Protein AF-A0A7J3L1N8-F1 (afdb_monomer_lite)

pLDDT: mean 80.37, std 12.6, range [40.81, 94.38]

Secondary structure (DSSP, 8-state):
--SSS-PPTT--EEEEEETTEEEEEEPPPHHHHHTTT---SS--S-HHHHHHHHHHHHHHHH--

Foldseek 3Di:
DPPPQPDDPPFDWDWDDDPPDIDIHTDDPPCVVCPVVDDDPDDDPDPVVVVVVVVVVVVVVVVD

Structure (mmCIF, N/CA/C/O backbone):
data_AF-A0A7J3L1N8-F1
#
_entry.id   AF-A0A7J3L1N8-F1
#
loop_
_atom_site.group_PDB
_atom_site.id
_atom_site.type_symbol
_atom_site.label_atom_id
_atom_site.label_alt_id
_atom_site.label_comp_id
_atom_site.label_asym_id
_atom_site.label_entity_id
_atom_site.label_seq_id
_atom_site.pdbx_PDB_ins_code
_atom_site.Cartn_x
_atom_site.Cartn_y
_atom_site.Cartn_z
_atom_site.occupancy
_atom_site.B_iso_or_equiv
_atom_site.auth_seq_id
_atom_site.auth_comp_id
_atom_site.auth_asym_id
_atom_site.auth_atom_id
_atom_site.pdbx_PDB_model_num
ATOM 1 N N . MET A 1 1 ? -25.165 11.631 7.824 1.00 40.81 1 MET A N 1
ATOM 2 C CA . MET A 1 1 ? -24.086 11.625 8.835 1.00 40.81 1 MET A CA 1
ATOM 3 C C . MET A 1 1 ? -22.807 11.044 8.212 1.00 40.81 1 MET A C 1
ATOM 5 O O . MET A 1 1 ? -22.555 9.857 8.321 1.00 40.81 1 MET A O 1
ATOM 9 N N . ARG A 1 2 ? -22.059 11.836 7.427 1.00 43.38 2 ARG A N 1
ATOM 10 C CA . ARG A 1 2 ? -20.788 11.430 6.764 1.00 43.38 2 ARG A CA 1
ATOM 11 C C . ARG A 1 2 ? -19.687 12.497 6.912 1.00 43.38 2 ARG A C 1
ATOM 13 O O . ARG A 1 2 ? -18.674 12.423 6.232 1.00 43.38 2 ARG A O 1
ATOM 20 N N . VAL A 1 3 ? -19.906 13.503 7.762 1.00 47.47 3 VAL A N 1
ATOM 21 C CA . VAL A 1 3 ? -19.183 14.784 7.685 1.00 47.47 3 VAL A CA 1
ATOM 22 C C . VAL A 1 3 ? -18.055 14.923 8.717 1.00 47.47 3 VAL A C 1
ATOM 24 O O . VAL A 1 3 ? -17.131 15.678 8.464 1.00 47.47 3 VAL A O 1
ATOM 27 N N . GLU A 1 4 ? -18.016 14.147 9.804 1.00 54.25 4 GLU A N 1
ATOM 28 C CA . GLU A 1 4 ? -16.985 14.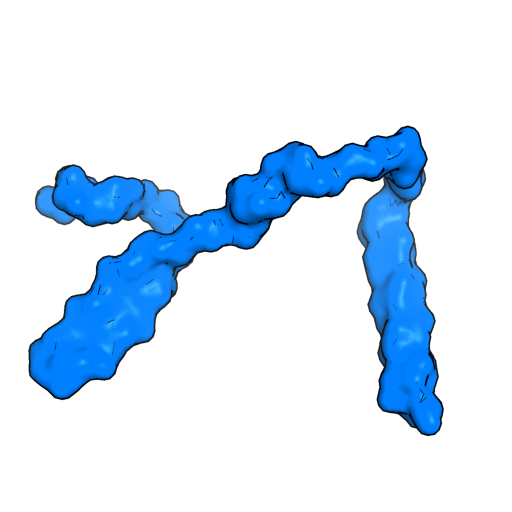356 10.848 1.00 54.25 4 GLU A CA 1
ATOM 29 C C . GLU A 1 4 ? -15.722 13.488 10.733 1.00 54.25 4 GLU A C 1
ATOM 31 O O . GLU A 1 4 ? -14.724 13.793 11.375 1.00 54.25 4 GLU A O 1
ATOM 36 N N . ALA A 1 5 ? -15.710 12.436 9.906 1.00 57.28 5 ALA A N 1
ATOM 37 C CA . ALA A 1 5 ? -14.576 11.500 9.847 1.00 57.28 5 ALA A CA 1
ATOM 38 C C . ALA A 1 5 ? -13.668 11.654 8.609 1.00 57.28 5 ALA A C 1
ATOM 40 O O . ALA A 1 5 ? -12.687 10.927 8.485 1.00 57.28 5 ALA A O 1
ATOM 41 N N . GLY A 1 6 ? -14.003 12.534 7.653 1.00 63.62 6 GLY A N 1
ATOM 42 C CA . GLY A 1 6 ? -13.223 12.708 6.413 1.00 63.62 6 GLY A CA 1
ATOM 43 C C . GLY A 1 6 ? -13.180 11.479 5.483 1.00 63.62 6 GLY A C 1
ATOM 44 O O . GLY A 1 6 ? -12.407 11.453 4.528 1.00 63.62 6 GLY A O 1
ATOM 45 N N . LEU A 1 7 ? -14.001 10.453 5.736 1.00 68.44 7 LEU A N 1
ATOM 46 C CA . LEU A 1 7 ? -13.956 9.172 5.023 1.00 68.44 7 LEU A CA 1
ATOM 47 C C . LEU A 1 7 ? -14.712 9.225 3.687 1.00 68.44 7 LEU A C 1
ATOM 49 O O . LEU A 1 7 ? -15.922 9.481 3.635 1.00 68.44 7 LEU A O 1
ATOM 53 N N . LYS A 1 8 ? -14.013 8.908 2.592 1.00 73.31 8 LYS A N 1
ATOM 54 C CA . LYS A 1 8 ? -14.621 8.699 1.272 1.00 73.31 8 LYS A CA 1
ATOM 55 C C . LYS A 1 8 ? -15.068 7.240 1.123 1.00 73.31 8 LYS A C 1
ATOM 57 O O . LYS A 1 8 ? -14.589 6.333 1.800 1.00 73.31 8 LYS A O 1
ATOM 62 N N . LYS A 1 9 ? -16.043 7.000 0.240 1.00 71.12 9 LYS A N 1
ATOM 63 C CA . LYS A 1 9 ? -16.484 5.631 -0.075 1.00 71.12 9 LYS A CA 1
ATOM 64 C C . LYS A 1 9 ? -15.303 4.885 -0.712 1.00 71.12 9 LYS A C 1
ATOM 66 O O . LYS A 1 9 ? -14.725 5.406 -1.658 1.00 71.12 9 LYS A O 1
ATOM 71 N N . GLY A 1 10 ? -14.965 3.701 -0.199 1.00 74.44 10 GLY A N 1
ATOM 72 C CA . GLY A 1 10 ? -13.818 2.906 -0.663 1.00 74.44 10 GLY A CA 1
ATOM 73 C C . GLY A 1 10 ? -12.508 3.136 0.104 1.00 74.44 10 GLY A C 1
ATOM 74 O O . GLY A 1 10 ? -11.519 2.483 -0.204 1.00 74.44 10 GLY A O 1
ATOM 75 N N . THR A 1 11 ? -12.482 4.023 1.107 1.00 75.94 11 THR A N 1
ATOM 76 C CA . THR A 1 11 ? -11.306 4.217 1.970 1.00 75.94 11 THR A CA 1
ATOM 77 C C . THR A 1 11 ? -11.121 3.035 2.925 1.00 75.94 11 THR A C 1
ATOM 79 O O . THR A 1 11 ? -12.042 2.679 3.663 1.00 75.94 11 THR A O 1
ATOM 82 N N . SER A 1 12 ? -9.918 2.457 2.943 1.00 79.50 12 SER A N 1
ATOM 83 C CA . SER A 1 12 ? -9.513 1.455 3.933 1.00 79.50 12 SER A CA 1
ATOM 84 C C . SER A 1 12 ? -9.437 2.074 5.328 1.00 79.50 12 SER A C 1
ATOM 86 O O . SER A 1 12 ? -8.943 3.187 5.504 1.00 79.50 12 SER A O 1
ATOM 88 N N . VAL A 1 13 ? -9.906 1.346 6.340 1.00 85.25 13 VAL A N 1
ATOM 89 C CA . VAL A 1 13 ? -9.901 1.808 7.733 1.00 85.25 13 VAL A CA 1
ATOM 90 C C . VAL A 1 13 ? -9.263 0.770 8.643 1.00 85.25 13 VAL A C 1
ATOM 92 O O . VAL A 1 13 ? -9.419 -0.433 8.440 1.00 85.25 13 VAL A O 1
ATOM 95 N N . LYS A 1 14 ? -8.562 1.239 9.674 1.00 82.88 14 LYS A N 1
ATOM 96 C CA . LYS A 1 14 ? -8.124 0.404 10.790 1.00 82.88 14 LYS A CA 1
ATOM 97 C C . LYS A 1 14 ? -9.239 0.390 11.827 1.00 82.88 14 LYS A C 1
ATOM 99 O O . LYS A 1 14 ? -9.696 1.452 12.254 1.00 82.88 14 LYS A O 1
ATOM 104 N N . VAL A 1 15 ? -9.652 -0.806 12.230 1.00 86.31 15 VAL A N 1
ATOM 105 C CA . VAL A 1 15 ? -10.651 -1.010 13.282 1.00 86.31 15 VAL A CA 1
ATOM 106 C C . VAL A 1 15 ? -9.957 -1.616 14.494 1.00 86.31 15 VAL A C 1
ATOM 108 O O . VAL A 1 15 ? -9.311 -2.655 14.389 1.00 86.31 15 VAL A O 1
ATOM 111 N N . GLU A 1 16 ? -10.076 -0.959 15.643 1.00 88.88 16 GLU A N 1
ATOM 112 C CA . GLU A 1 16 ? -9.529 -1.431 16.915 1.00 88.88 16 GLU A CA 1
ATOM 113 C C . GLU A 1 16 ? -10.654 -1.511 17.952 1.00 88.88 16 GLU A C 1
ATOM 115 O O . GLU A 1 16 ? -11.332 -0.518 18.223 1.00 88.88 16 GLU A O 1
ATOM 120 N N . ALA A 1 17 ? -10.852 -2.686 18.552 1.00 88.50 17 ALA A N 1
ATOM 121 C CA . ALA A 1 17 ? -11.792 -2.865 19.653 1.00 88.50 17 ALA A CA 1
ATOM 122 C C . ALA A 1 17 ? -11.101 -2.543 20.987 1.00 88.50 17 ALA A C 1
ATOM 124 O O . ALA A 1 17 ? -10.062 -3.114 21.318 1.00 88.50 17 ALA A O 1
ATOM 125 N N . ARG A 1 18 ? -11.678 -1.626 21.767 1.00 86.75 18 ARG A N 1
ATOM 126 C CA . ARG A 1 18 ? -11.233 -1.272 23.120 1.00 86.75 18 ARG A CA 1
ATOM 127 C C . ARG A 1 18 ? -12.377 -1.482 24.102 1.00 86.75 18 ARG A C 1
A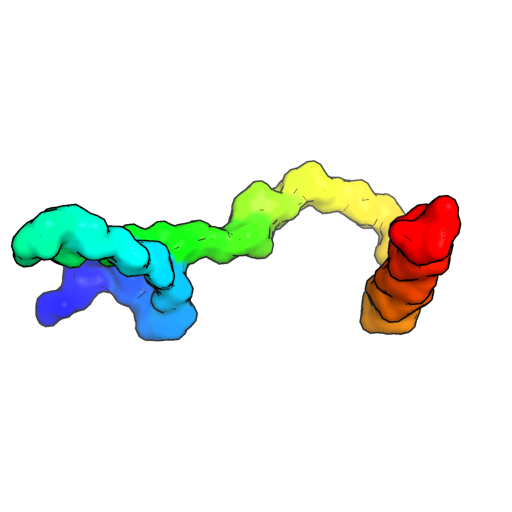TOM 129 O O . ARG A 1 18 ? -13.184 -0.584 24.334 1.00 86.75 18 ARG A O 1
ATOM 136 N N . GLY A 1 19 ? -12.438 -2.676 24.688 1.00 87.31 19 GLY A N 1
ATOM 137 C CA . GLY A 1 19 ? -13.473 -3.038 25.657 1.00 87.31 19 GLY A CA 1
ATOM 138 C C . GLY A 1 19 ? -14.873 -2.934 25.049 1.00 87.31 19 GLY A C 1
ATOM 139 O O . GLY A 1 19 ? -15.233 -3.744 24.203 1.00 87.31 19 GLY A O 1
ATOM 140 N N . LYS A 1 20 ? -15.647 -1.924 25.471 1.00 90.75 20 LYS A N 1
ATOM 141 C CA . LYS A 1 20 ? -17.008 -1.649 24.968 1.00 90.75 20 LYS A CA 1
ATOM 142 C C . LYS A 1 20 ? -17.063 -0.645 23.805 1.00 90.75 20 LYS A C 1
ATOM 144 O O . LYS A 1 20 ? -18.154 -0.327 23.345 1.00 90.75 20 LYS A O 1
ATOM 149 N N . SER A 1 21 ? -15.918 -0.151 23.334 1.00 86.44 21 SER A N 1
A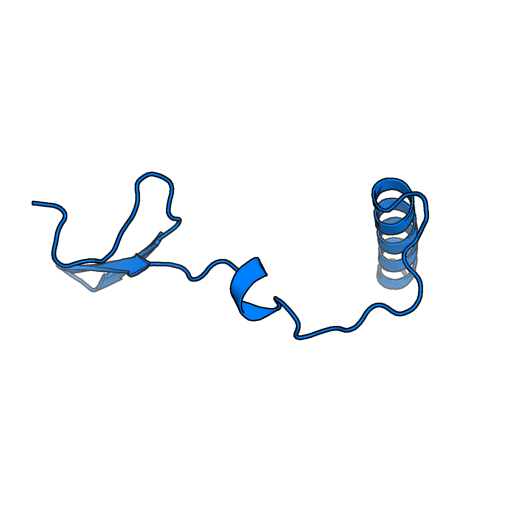TOM 150 C CA . SER A 1 21 ? -15.832 0.862 22.275 1.00 86.44 21 SER A CA 1
ATOM 151 C C . SER A 1 21 ? -15.088 0.335 21.050 1.00 86.44 21 SER A C 1
ATOM 153 O O . SER A 1 21 ? -14.163 -0.467 21.170 1.00 86.44 21 SER A O 1
ATOM 155 N N . ILE A 1 22 ? -15.451 0.834 19.867 1.00 87.38 22 ILE A N 1
ATOM 156 C CA . ILE A 1 22 ? -14.755 0.552 18.606 1.00 87.38 22 ILE A CA 1
ATOM 157 C C . ILE A 1 22 ? -14.151 1.858 18.094 1.00 87.38 22 ILE A C 1
ATOM 159 O O . ILE A 1 22 ? -14.858 2.848 17.916 1.00 87.38 22 ILE A O 1
ATOM 163 N N . LEU A 1 23 ? -12.841 1.856 17.863 1.00 85.19 23 LEU A N 1
ATOM 164 C CA . LEU A 1 23 ? -12.117 2.963 17.256 1.00 85.19 23 LEU A CA 1
ATOM 165 C C . LEU A 1 23 ? -11.929 2.668 15.770 1.00 85.19 23 LEU A C 1
ATOM 167 O O . LEU A 1 23 ? -11.323 1.660 15.406 1.00 85.19 23 LEU A O 1
ATOM 171 N N . VAL A 1 24 ? -12.436 3.556 14.920 1.00 84.81 24 VAL A N 1
ATOM 172 C CA . VAL A 1 24 ? -12.280 3.472 13.465 1.00 84.81 24 VAL A CA 1
ATOM 173 C C . VAL A 1 24 ? -11.423 4.645 13.018 1.00 84.81 24 VAL A C 1
ATOM 175 O O . VAL A 1 24 ? -11.783 5.797 13.252 1.00 84.81 24 VAL A O 1
ATOM 178 N N . LYS A 1 25 ? -10.280 4.359 12.394 1.00 80.69 25 LYS A N 1
ATOM 179 C CA . LYS A 1 25 ? -9.373 5.378 11.851 1.00 80.69 25 LYS A CA 1
ATOM 180 C C . LYS A 1 25 ? -9.183 5.177 10.350 1.00 80.69 25 LYS A C 1
ATOM 182 O O . LYS A 1 25 ? -9.018 4.026 9.936 1.00 80.69 25 LYS A O 1
ATOM 187 N N . PRO A 1 26 ? -9.165 6.249 9.537 1.00 78.00 26 PRO A N 1
ATOM 188 C CA . PRO A 1 26 ? -8.698 6.146 8.159 1.00 78.00 26 PRO A CA 1
ATOM 189 C C . PRO A 1 26 ? -7.281 5.573 8.139 1.00 78.00 26 PRO A C 1
ATOM 191 O O . PRO A 1 26 ? -6.435 5.978 8.936 1.00 78.00 26 PRO A O 1
ATOM 194 N N . LEU A 1 27 ? -7.033 4.624 7.241 1.00 80.19 27 LEU A N 1
ATOM 195 C CA . LEU A 1 27 ? -5.673 4.256 6.878 1.00 80.19 27 LEU A CA 1
ATOM 196 C C . LEU A 1 27 ? -5.231 5.179 5.752 1.00 80.19 27 LEU A C 1
ATOM 198 O O . LEU A 1 27 ? -5.865 5.216 4.696 1.00 80.19 27 LEU A O 1
ATOM 202 N N . GLU A 1 28 ? -4.146 5.910 5.984 1.00 74.50 28 GLU A N 1
ATOM 203 C CA . GLU A 1 28 ? -3.490 6.650 4.915 1.00 74.50 28 GLU A CA 1
ATOM 204 C C . GLU A 1 28 ? -3.006 5.663 3.841 1.00 74.50 28 GLU A C 1
ATOM 206 O O . GLU A 1 28 ? -2.422 4.621 4.178 1.00 74.50 28 GLU A O 1
ATOM 211 N N . PRO A 1 29 ? -3.254 5.941 2.551 1.00 73.62 29 PRO A N 1
ATOM 212 C CA . PRO A 1 29 ? -2.747 5.110 1.476 1.00 73.62 29 PRO A CA 1
ATOM 213 C C . PRO A 1 29 ? -1.224 5.045 1.545 1.00 73.62 29 PRO A C 1
ATOM 215 O O . PRO A 1 29 ? -0.539 6.066 1.577 1.00 73.62 29 PRO 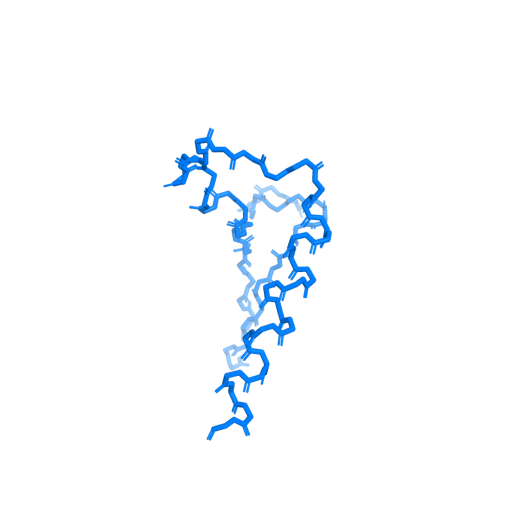A O 1
ATOM 218 N N . VAL A 1 30 ? -0.676 3.831 1.490 1.00 76.81 30 VAL A N 1
ATOM 219 C CA . VAL A 1 30 ? 0.781 3.628 1.452 1.00 76.81 30 VAL A CA 1
ATOM 220 C C . VAL A 1 30 ? 1.401 4.381 0.267 1.00 76.81 30 VAL A C 1
ATOM 222 O O . VAL A 1 30 ? 2.486 4.935 0.394 1.00 76.81 30 VAL A O 1
ATOM 225 N N . ALA A 1 31 ? 0.682 4.470 -0.855 1.00 75.62 31 ALA A N 1
ATOM 226 C CA . ALA A 1 31 ? 1.101 5.247 -2.017 1.00 75.62 31 ALA A CA 1
ATOM 227 C C . ALA A 1 31 ? 1.305 6.738 -1.699 1.00 75.62 31 ALA A C 1
ATOM 229 O O . ALA A 1 31 ? 2.305 7.297 -2.131 1.00 75.62 31 ALA A O 1
ATOM 230 N N . GLU A 1 32 ? 0.420 7.367 -0.915 1.00 77.50 32 GLU A N 1
ATOM 231 C CA . GLU A 1 32 ? 0.569 8.781 -0.533 1.00 77.50 32 GLU A CA 1
ATOM 232 C C . GLU A 1 32 ? 1.789 8.989 0.365 1.00 77.50 32 GLU A C 1
ATOM 234 O O . GLU A 1 32 ? 2.534 9.945 0.178 1.00 77.50 32 GLU A O 1
ATOM 239 N N . LYS A 1 33 ? 2.065 8.043 1.270 1.00 78.81 33 LYS A N 1
ATOM 240 C CA . LYS A 1 33 ? 3.245 8.097 2.144 1.00 78.81 33 LYS A CA 1
ATOM 241 C C . LYS A 1 33 ? 4.570 8.130 1.372 1.00 78.81 33 LYS A C 1
ATOM 243 O O . LYS A 1 33 ? 5.530 8.736 1.840 1.00 78.81 33 LYS A O 1
ATOM 248 N N . TYR A 1 34 ? 4.646 7.447 0.230 1.00 77.00 34 TYR A N 1
ATOM 249 C CA . TYR A 1 34 ? 5.876 7.333 -0.562 1.00 77.00 34 TYR A CA 1
ATOM 250 C C . TYR A 1 34 ? 5.838 8.139 -1.864 1.00 77.00 34 TYR A C 1
ATOM 252 O O . TYR A 1 34 ? 6.798 8.101 -2.638 1.00 77.00 34 TYR A O 1
ATOM 260 N N . PHE A 1 35 ? 4.762 8.889 -2.108 1.00 76.75 35 PHE A N 1
ATOM 261 C CA . PHE A 1 35 ? 4.633 9.710 -3.301 1.00 76.75 35 PHE A CA 1
ATOM 262 C C . PHE A 1 35 ? 5.732 10.778 -3.322 1.00 76.75 35 PHE A C 1
ATOM 264 O O . PHE A 1 35 ? 5.848 11.593 -2.412 1.00 76.75 35 PHE A O 1
ATOM 271 N N . GLY A 1 36 ? 6.584 10.738 -4.349 1.00 79.50 36 GLY A N 1
ATOM 272 C CA . GLY A 1 36 ? 7.725 11.648 -4.481 1.00 79.50 36 GLY A CA 1
ATOM 273 C C . GLY A 1 36 ? 8.882 11.396 -3.504 1.00 79.50 36 GLY A C 1
ATOM 274 O O . GLY A 1 36 ? 9.896 12.082 -3.599 1.00 79.50 36 GLY A O 1
ATOM 275 N N . ALA A 1 37 ? 8.782 10.404 -2.611 1.00 81.56 37 ALA A N 1
ATOM 276 C CA . ALA A 1 37 ? 9.862 10.055 -1.685 1.00 81.56 37 ALA A CA 1
ATOM 277 C C . ALA A 1 37 ? 11.073 9.438 -2.407 1.00 81.56 37 ALA A C 1
ATOM 279 O O .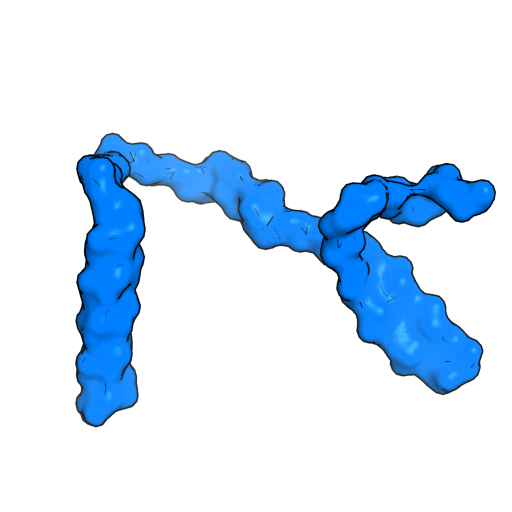 ALA A 1 37 ? 12.202 9.534 -1.928 1.00 81.56 37 ALA A O 1
ATOM 280 N N . PHE A 1 38 ? 10.843 8.827 -3.572 1.00 78.19 38 PHE A N 1
ATOM 281 C CA . PHE A 1 38 ? 11.879 8.209 -4.388 1.00 78.19 38 PHE A CA 1
ATOM 282 C C . PHE A 1 38 ? 11.893 8.819 -5.784 1.00 78.19 38 PHE A C 1
ATOM 284 O O . PHE A 1 38 ? 10.863 8.908 -6.454 1.00 78.19 38 PHE A O 1
ATOM 291 N N . LYS A 1 39 ? 13.087 9.200 -6.244 1.00 79.44 39 LYS A N 1
ATOM 292 C CA . LYS A 1 39 ? 13.322 9.611 -7.626 1.00 79.44 39 LYS A CA 1
ATOM 293 C C . LYS A 1 39 ? 13.932 8.441 -8.386 1.00 79.44 39 LYS A C 1
ATOM 295 O O . LYS A 1 39 ? 15.113 8.144 -8.229 1.00 79.44 39 LYS A O 1
ATOM 300 N N . VAL A 1 40 ? 13.122 7.785 -9.209 1.00 79.62 40 VAL A N 1
ATOM 301 C CA . VAL A 1 40 ? 13.588 6.718 -10.098 1.00 79.62 40 VAL A CA 1
ATOM 302 C C . VAL A 1 40 ? 14.170 7.367 -11.351 1.00 79.62 40 VAL A C 1
ATOM 304 O O . VAL A 1 40 ? 13.456 8.039 -12.092 1.00 79.62 40 VAL A O 1
ATOM 307 N N . VAL A 1 41 ? 15.486 7.233 -11.539 1.00 81.56 41 VAL A N 1
ATOM 308 C CA . VAL A 1 41 ? 16.216 7.851 -12.663 1.00 81.56 41 VAL A CA 1
ATOM 309 C C . VAL A 1 41 ? 16.030 7.058 -13.953 1.00 81.56 41 VAL A C 1
ATOM 311 O O . VAL A 1 41 ? 15.921 7.655 -15.018 1.00 81.56 41 VAL A O 1
ATOM 314 N N . ASN A 1 42 ? 15.956 5.731 -13.853 1.00 84.94 42 ASN A N 1
ATOM 315 C CA . ASN A 1 42 ? 15.730 4.845 -14.985 1.00 84.94 42 ASN A CA 1
ATOM 316 C C . ASN A 1 42 ? 14.593 3.885 -14.646 1.00 84.94 42 ASN A C 1
ATOM 318 O O . ASN A 1 42 ? 14.728 3.065 -13.736 1.00 84.94 42 ASN A O 1
ATOM 322 N N . TRP A 1 43 ? 13.469 4.029 -15.341 1.00 86.81 43 TRP A N 1
ATOM 323 C CA . TRP A 1 43 ? 12.341 3.118 -15.196 1.00 86.81 43 TRP A CA 1
ATOM 324 C C . TRP A 1 43 ? 12.566 1.878 -16.064 1.00 86.81 43 TRP A C 1
ATOM 326 O O . TRP A 1 43 ? 13.049 2.025 -17.185 1.00 86.81 43 TRP A O 1
ATOM 336 N N . PRO A 1 44 ? 12.235 0.672 -15.574 1.00 87.94 44 PRO A N 1
ATOM 337 C CA . PRO A 1 44 ? 12.202 -0.504 -16.431 1.00 87.94 44 PRO A CA 1
ATOM 338 C C . PRO A 1 44 ? 11.109 -0.341 -17.492 1.00 87.94 44 PRO A C 1
ATOM 340 O O . PRO A 1 44 ? 10.025 0.161 -17.187 1.00 87.94 44 PRO A O 1
ATOM 343 N N . ASP A 1 45 ? 11.378 -0.805 -18.711 1.00 90.31 45 ASP A N 1
ATOM 344 C CA . ASP A 1 45 ? 10.394 -0.822 -19.800 1.00 90.31 45 ASP A CA 1
ATOM 345 C C . ASP A 1 45 ? 9.163 -1.679 -19.457 1.00 90.31 45 ASP A C 1
ATOM 347 O O . ASP A 1 45 ? 8.042 -1.333 -19.824 1.00 90.31 45 ASP A O 1
ATOM 351 N N . ASP A 1 46 ? 9.362 -2.764 -18.697 1.00 93.56 46 ASP A N 1
ATOM 352 C CA . ASP A 1 46 ? 8.294 -3.616 -18.173 1.00 93.56 46 ASP A CA 1
ATOM 353 C C . ASP A 1 46 ? 8.417 -3.766 -16.650 1.00 93.56 46 ASP A C 1
ATOM 355 O O . ASP A 1 46 ? 9.255 -4.507 -16.123 1.00 93.56 46 ASP A O 1
ATOM 359 N N . LEU A 1 47 ? 7.568 -3.029 -15.931 1.00 89.56 47 LEU A N 1
ATOM 360 C CA . LEU A 1 47 ? 7.558 -3.026 -14.471 1.00 89.56 47 LEU A CA 1
ATOM 361 C C . LEU A 1 47 ? 7.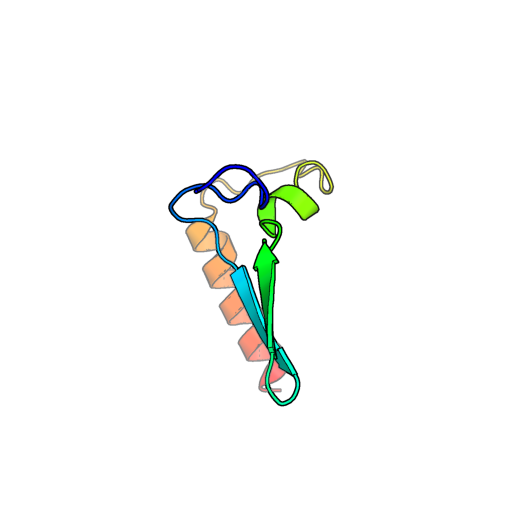074 -4.358 -13.881 1.00 89.56 47 LEU A C 1
ATOM 363 O O . LEU A 1 47 ? 7.558 -4.753 -12.821 1.00 89.56 47 LEU A O 1
ATOM 367 N N . ASN A 1 48 ? 6.142 -5.049 -14.543 1.00 90.75 48 ASN A N 1
ATOM 368 C CA . ASN A 1 48 ? 5.607 -6.311 -14.036 1.00 90.75 48 ASN A CA 1
ATOM 369 C C . ASN A 1 48 ? 6.696 -7.379 -14.060 1.00 90.75 48 ASN A C 1
ATOM 371 O O . ASN A 1 48 ? 7.012 -7.957 -13.020 1.00 90.75 48 ASN A O 1
ATOM 375 N N . ASN A 1 49 ? 7.339 -7.547 -15.216 1.00 94.38 49 ASN A N 1
ATOM 376 C CA . ASN A 1 49 ? 8.435 -8.490 -15.377 1.00 94.38 49 ASN A CA 1
ATOM 377 C C . ASN A 1 49 ? 9.605 -8.167 -14.432 1.00 94.38 49 ASN A C 1
ATOM 379 O O . ASN A 1 49 ? 10.176 -9.067 -13.820 1.00 94.38 49 ASN A O 1
ATOM 383 N N . PHE A 1 50 ? 9.925 -6.881 -14.245 1.00 92.19 50 PHE A N 1
ATOM 384 C CA . PHE A 1 50 ? 10.940 -6.462 -13.276 1.00 92.19 50 PHE A CA 1
ATOM 385 C C . PHE A 1 50 ? 10.608 -6.917 -11.846 1.00 92.19 50 PHE A C 1
ATOM 387 O O . PHE A 1 50 ? 11.460 -7.491 -11.167 1.00 92.19 50 PHE A O 1
ATOM 394 N N . ILE A 1 51 ? 9.373 -6.694 -11.382 1.00 92.19 51 ILE A N 1
ATOM 395 C CA . ILE A 1 51 ? 8.949 -7.099 -10.034 1.00 92.19 51 ILE A CA 1
ATOM 396 C C . ILE A 1 51 ? 8.997 -8.624 -9.887 1.00 92.19 51 ILE A C 1
ATOM 398 O O . ILE A 1 51 ? 9.461 -9.120 -8.861 1.00 92.19 51 ILE A O 1
ATOM 402 N N . GLU A 1 52 ? 8.547 -9.372 -10.895 1.00 94.12 52 GLU A N 1
ATOM 403 C CA . GLU A 1 52 ? 8.571 -10.837 -10.870 1.00 94.12 52 GLU A CA 1
ATOM 404 C C . GLU A 1 52 ? 9.988 -11.398 -10.705 1.00 94.12 52 GLU A C 1
ATOM 406 O O . GLU A 1 52 ? 10.204 -12.277 -9.866 1.00 94.12 52 GLU A O 1
ATOM 411 N N . GLU A 1 53 ? 10.959 -10.880 -11.458 1.00 93.25 53 GLU A N 1
ATOM 412 C CA . GLU A 1 53 ? 12.353 -11.326 -11.372 1.00 93.25 53 GLU A CA 1
ATOM 413 C C . GLU A 1 53 ? 12.973 -10.996 -10.007 1.00 93.25 53 GLU A C 1
ATOM 415 O O . GLU A 1 53 ? 13.538 -11.883 -9.362 1.00 93.25 53 GLU A O 1
ATOM 420 N N . VAL A 1 54 ? 12.764 -9.774 -9.499 1.00 93.81 54 VAL A N 1
ATOM 421 C CA . VAL A 1 54 ? 13.232 -9.369 -8.160 1.00 93.81 54 VAL A CA 1
ATOM 422 C C . VAL A 1 54 ? 12.664 -10.288 -7.075 1.00 93.81 54 VAL A C 1
ATOM 424 O O . VAL A 1 54 ? 13.388 -10.730 -6.180 1.00 93.81 54 VAL A O 1
ATOM 427 N N . MET A 1 55 ? 11.375 -10.628 -7.159 1.00 93.62 55 MET A N 1
ATOM 428 C CA . MET A 1 55 ? 10.731 -11.524 -6.195 1.00 93.62 55 MET A CA 1
ATOM 429 C C . MET A 1 55 ? 11.304 -12.945 -6.255 1.00 93.62 55 MET A C 1
ATOM 431 O O . MET A 1 55 ? 11.557 -13.546 -5.206 1.00 93.62 55 MET A O 1
ATOM 435 N N . LYS A 1 56 ? 11.560 -13.480 -7.458 1.00 94.38 56 LYS A N 1
ATOM 436 C CA . LYS A 1 56 ? 12.199 -14.796 -7.633 1.00 94.38 56 LYS A CA 1
ATOM 437 C C . LYS A 1 56 ? 13.601 -14.823 -7.028 1.00 94.38 56 LYS A C 1
ATOM 439 O O . LYS A 1 56 ? 13.954 -15.800 -6.368 1.00 94.38 56 LYS A O 1
ATOM 444 N N . GLU A 1 57 ? 14.403 -13.781 -7.239 1.00 93.50 57 GLU A N 1
ATOM 445 C CA . GLU A 1 57 ? 15.752 -13.690 -6.671 1.00 93.50 57 GLU A CA 1
ATOM 446 C C . GLU A 1 57 ? 15.734 -13.600 -5.143 1.00 93.50 57 GLU A C 1
ATOM 448 O O . GLU A 1 57 ? 16.457 -14.341 -4.474 1.00 93.50 57 GLU A O 1
ATOM 453 N N . TRP A 1 58 ? 14.865 -12.764 -4.571 1.00 94.06 58 TRP A N 1
ATOM 454 C CA . TRP A 1 58 ? 14.731 -12.658 -3.117 1.00 94.06 58 TRP A CA 1
ATOM 455 C C . TRP A 1 58 ? 14.302 -13.967 -2.457 1.00 94.06 58 TRP A C 1
ATOM 457 O O . TRP A 1 58 ? 14.811 -14.311 -1.389 1.00 94.06 58 TRP A O 1
ATOM 467 N N . TRP A 1 59 ? 13.406 -14.734 -3.080 1.00 91.50 59 TRP A N 1
ATOM 468 C CA . TRP A 1 59 ? 13.032 -16.046 -2.552 1.00 91.50 59 TRP A CA 1
ATOM 469 C C . TRP A 1 59 ? 14.180 -17.051 -2.579 1.00 91.50 59 TRP A C 1
ATOM 471 O O . TRP A 1 59 ? 14.331 -17.802 -1.618 1.00 91.50 59 TRP A O 1
ATOM 481 N N . LYS A 1 60 ? 15.027 -17.033 -3.615 1.00 91.38 60 LYS A N 1
ATOM 482 C CA . LYS A 1 60 ? 16.228 -17.883 -3.669 1.00 91.38 60 LYS A CA 1
ATOM 483 C C . LYS A 1 60 ? 17.219 -17.543 -2.557 1.00 91.38 60 LYS A C 1
ATOM 485 O O . LYS A 1 60 ? 17.750 -18.455 -1.938 1.00 91.38 60 LYS A O 1
ATOM 490 N N . GLN A 1 61 ? 17.427 -16.256 -2.272 1.00 87.12 61 GLN A N 1
ATOM 491 C CA . GLN A 1 61 ? 18.320 -15.817 -1.192 1.00 87.12 61 GLN A CA 1
ATOM 492 C C . GLN A 1 61 ? 17.798 -16.181 0.200 1.00 87.12 61 GLN A C 1
ATOM 494 O O . GLN A 1 61 ? 18.588 -16.412 1.101 1.00 87.12 61 GLN A O 1
ATOM 499 N N . LYS A 1 62 ? 16.474 -16.221 0.388 1.00 75.31 62 LYS A N 1
ATOM 500 C CA . LYS A 1 62 ? 15.854 -16.554 1.679 1.00 75.31 62 LYS A CA 1
ATOM 501 C C . LYS A 1 62 ? 15.759 -18.063 1.941 1.00 75.31 62 LYS A C 1
ATOM 503 O O . LYS A 1 62 ? 15.556 -18.469 3.081 1.00 75.31 62 LYS A O 1
ATOM 508 N N . ALA A 1 63 ? 15.823 -18.874 0.887 1.00 67.56 63 ALA A N 1
ATOM 509 C CA . ALA A 1 63 ? 15.804 -20.335 0.966 1.00 67.56 63 ALA A CA 1
ATOM 510 C C . ALA A 1 63 ? 17.205 -20.954 1.153 1.00 67.56 63 ALA A C 1
ATOM 512 O O . ALA A 1 63 ? 17.301 -22.171 1.311 1.00 67.56 63 ALA A O 1
ATOM 513 N N . MET A 1 64 ? 18.257 -20.131 1.117 1.00 51.84 64 MET A N 1
ATOM 514 C CA . MET A 1 64 ? 19.651 -20.484 1.394 1.00 51.84 64 MET A CA 1
ATOM 515 C C . MET A 1 64 ? 20.040 -19.990 2.789 1.00 51.84 64 MET A C 1
ATOM 517 O O . MET A 1 64 ? 20.789 -20.723 3.466 1.00 51.84 64 MET A O 1
#

Sequence (64 aa):
MRVEAGLKKGTSVKVEARGKSILVKPLEPVAEKYFGAFKVVNWPDDLNNFIEEVMKEWWKQKAM

Radius of gyration: 19.24 Å; chains: 1; bounding box: 44×35×46 Å